Protein AF-A0A935V6B3-F1 (afdb_monomer_lite)

Radius of gyration: 15.5 Å; chains: 1; bounding box: 40×31×34 Å

Foldseek 3Di:
DDDDDQCPDPDPCSNCVVVVVVVVVVVQLVVCLVVQAWDWDQDPNATATATNVNVVVQVVVCPDPCNVVVNDDRDGPRPPPPPDD

Structure (mmCIF, N/CA/C/O backbone):
data_AF-A0A935V6B3-F1
#
_entry.id   AF-A0A935V6B3-F1
#
loop_
_atom_site.group_PDB
_atom_site.id
_atom_site.type_symbol
_atom_site.label_atom_id
_atom_site.label_alt_id
_atom_site.label_comp_id
_atom_site.label_asym_id
_atom_site.label_entity_id
_atom_site.label_seq_id
_atom_site.pdbx_PDB_ins_code
_atom_site.Cartn_x
_atom_site.Cartn_y
_atom_site.Cartn_z
_atom_site.occupancy
_atom_site.B_iso_or_equiv
_atom_site.auth_seq_id
_atom_site.auth_comp_id
_atom_site.auth_asym_id
_atom_site.auth_atom_id
_atom_site.pdbx_PDB_model_num
ATOM 1 N N . MET A 1 1 ? 18.060 -18.636 -12.787 1.00 41.00 1 MET A N 1
ATOM 2 C CA . MET A 1 1 ? 18.116 -17.280 -13.373 1.00 41.00 1 MET A CA 1
ATOM 3 C C . MET A 1 1 ? 17.820 -16.311 -12.240 1.00 41.00 1 MET A C 1
ATOM 5 O O . MET A 1 1 ? 16.742 -16.410 -11.671 1.00 41.00 1 MET A O 1
ATOM 9 N N . SER A 1 2 ? 18.780 -15.485 -11.822 1.00 49.44 2 SER A N 1
ATOM 10 C CA . SER A 1 2 ? 18.549 -14.511 -10.746 1.00 49.44 2 SER A CA 1
ATOM 11 C C . SER A 1 2 ? 17.736 -13.343 -11.314 1.00 49.44 2 SER A C 1
ATOM 13 O O . SER A 1 2 ? 18.192 -12.742 -12.290 1.00 49.44 2 SER A O 1
ATOM 15 N N . PRO A 1 3 ? 16.535 -13.035 -10.794 1.00 70.62 3 PRO A N 1
ATOM 16 C CA . PRO A 1 3 ? 15.742 -11.927 -11.310 1.00 70.62 3 PRO A CA 1
ATOM 17 C C . PRO A 1 3 ? 16.483 -10.609 -11.061 1.00 70.62 3 PRO A C 1
ATOM 19 O O . PRO A 1 3 ? 16.878 -10.314 -9.933 1.00 70.62 3 PRO A O 1
ATOM 22 N N . ARG A 1 4 ? 16.705 -9.827 -12.126 1.00 80.50 4 ARG A N 1
ATOM 23 C CA . ARG A 1 4 ? 17.264 -8.475 -12.001 1.00 80.50 4 ARG A CA 1
ATOM 24 C C . ARG A 1 4 ? 16.251 -7.584 -11.266 1.00 80.50 4 ARG A C 1
ATOM 26 O O . ARG A 1 4 ? 15.053 -7.716 -11.530 1.00 80.50 4 ARG A O 1
ATOM 33 N N . PRO A 1 5 ? 16.696 -6.676 -10.381 1.00 84.75 5 PRO A N 1
ATOM 34 C CA . PRO A 1 5 ? 15.819 -5.678 -9.775 1.00 84.75 5 PRO A CA 1
ATOM 35 C C . PRO A 1 5 ? 15.034 -4.878 -10.829 1.00 84.75 5 PRO A C 1
ATOM 37 O O . PRO A 1 5 ? 15.577 -4.543 -11.881 1.00 84.75 5 PRO A O 1
ATOM 40 N N . LEU A 1 6 ? 13.775 -4.532 -10.530 1.00 83.19 6 LEU A N 1
ATOM 41 C CA . LEU A 1 6 ? 12.890 -3.754 -11.421 1.00 83.19 6 LEU A CA 1
ATOM 42 C C . LEU A 1 6 ? 13.511 -2.414 -11.850 1.00 83.19 6 LEU A C 1
ATOM 44 O O . LEU A 1 6 ? 13.391 -2.000 -12.997 1.00 83.19 6 LEU A O 1
ATOM 48 N N . GLU A 1 7 ? 14.232 -1.767 -10.940 1.00 85.81 7 GLU A N 1
ATOM 49 C CA . GLU A 1 7 ? 14.984 -0.526 -11.171 1.00 85.81 7 GLU A CA 1
ATOM 50 C C . GLU A 1 7 ? 16.128 -0.650 -12.195 1.00 85.81 7 GLU A C 1
ATOM 52 O O . GLU A 1 7 ? 16.578 0.358 -12.734 1.00 85.81 7 GLU A O 1
ATOM 57 N N . MET A 1 8 ? 16.577 -1.870 -12.501 1.00 88.44 8 MET A N 1
ATOM 58 C CA . MET A 1 8 ? 17.588 -2.152 -13.527 1.00 88.44 8 MET A CA 1
ATOM 59 C C . MET A 1 8 ? 16.967 -2.589 -14.862 1.00 88.44 8 MET A C 1
ATOM 61 O O . MET A 1 8 ? 17.677 -3.094 -15.732 1.00 88.44 8 MET A O 1
ATOM 65 N N . SER A 1 9 ? 15.650 -2.437 -15.021 1.00 89.31 9 SER A N 1
ATOM 66 C CA . SER A 1 9 ? 14.970 -2.726 -16.280 1.00 89.31 9 SER A CA 1
ATOM 67 C C . SER A 1 9 ? 15.417 -1.769 -17.390 1.00 89.31 9 SER A C 1
ATOM 69 O O . SER A 1 9 ? 15.619 -0.569 -17.169 1.00 89.31 9 SER A O 1
ATOM 71 N N . ASP A 1 10 ? 15.538 -2.316 -18.598 1.00 90.50 10 ASP A N 1
ATOM 72 C CA . ASP A 1 10 ? 15.789 -1.559 -19.827 1.00 90.50 10 ASP A CA 1
ATOM 73 C C . ASP A 1 10 ? 14.529 -0.786 -20.263 1.00 90.50 10 ASP A C 1
ATOM 75 O O . ASP A 1 10 ? 14.621 0.298 -20.838 1.00 90.50 10 ASP A O 1
ATOM 79 N N . ASP A 1 11 ? 13.354 -1.310 -19.902 1.00 90.06 11 ASP A N 1
ATOM 80 C CA . ASP A 1 11 ? 12.063 -0.652 -20.080 1.00 90.06 11 ASP A CA 1
ATOM 81 C C . ASP A 1 11 ? 11.899 0.497 -19.058 1.00 90.06 11 ASP A C 1
ATOM 83 O O . ASP A 1 11 ? 11.926 0.244 -17.841 1.00 90.06 11 ASP A O 1
ATOM 87 N N . PRO A 1 12 ? 11.732 1.755 -19.520 1.00 87.56 12 PRO A N 1
ATOM 88 C CA . PRO A 1 12 ? 11.584 2.912 -18.646 1.00 87.56 12 PRO A CA 1
ATOM 89 C C . PRO A 1 12 ? 10.334 2.844 -17.761 1.00 87.56 12 PRO A C 1
ATOM 91 O O . PRO A 1 12 ? 10.398 3.306 -16.619 1.00 87.56 12 PRO A O 1
ATOM 94 N N . ASP A 1 13 ? 9.240 2.244 -18.227 1.00 89.62 13 ASP A N 1
ATOM 95 C CA . ASP A 1 13 ? 7.998 2.150 -17.460 1.00 89.62 13 ASP A CA 1
ATOM 96 C C . ASP A 1 13 ? 8.184 1.203 -16.275 1.00 89.62 13 ASP A C 1
ATOM 98 O O . ASP A 1 13 ? 7.845 1.536 -15.136 1.00 89.62 13 ASP A O 1
ATOM 102 N N . LEU A 1 14 ? 8.833 0.057 -16.502 1.00 89.50 14 LEU A N 1
ATOM 103 C CA . LEU A 1 14 ? 9.176 -0.879 -15.430 1.00 89.50 14 LEU A CA 1
ATOM 104 C C . LEU A 1 14 ? 10.202 -0.285 -14.463 1.00 89.50 14 LEU A C 1
ATOM 106 O O . LEU A 1 14 ? 10.025 -0.394 -13.246 1.00 89.50 14 LEU A O 1
ATOM 110 N N . ARG A 1 15 ? 11.226 0.404 -14.975 1.00 91.88 15 ARG A N 1
ATOM 111 C CA . ARG A 1 15 ? 12.257 1.046 -14.149 1.00 91.88 15 ARG A CA 1
ATOM 112 C C . ARG A 1 15 ? 11.682 2.117 -13.222 1.00 91.88 15 ARG A C 1
ATOM 114 O O . ARG A 1 15 ? 12.119 2.248 -12.078 1.00 91.88 15 ARG A O 1
ATOM 121 N N . LEU A 1 16 ? 10.696 2.876 -13.697 1.00 91.75 16 LEU A N 1
ATOM 122 C CA . LEU A 1 16 ? 10.064 3.963 -12.944 1.00 91.75 16 LEU A CA 1
ATOM 123 C C . LEU A 1 16 ? 8.814 3.525 -12.167 1.00 91.75 16 LEU A C 1
ATOM 125 O O . LEU A 1 16 ? 8.310 4.293 -11.339 1.00 91.75 16 LEU A O 1
ATOM 129 N N . SER A 1 17 ? 8.343 2.293 -12.366 1.00 93.31 17 SER A N 1
ATOM 130 C CA . SER A 1 17 ? 7.157 1.758 -11.691 1.00 93.31 17 SER A CA 1
ATOM 131 C C . SER A 1 17 ? 7.308 1.750 -10.168 1.00 93.31 17 SER A C 1
ATOM 133 O O . SER A 1 17 ? 6.428 2.230 -9.456 1.00 93.31 17 SER A O 1
ATOM 135 N N . LEU A 1 18 ? 8.444 1.283 -9.641 1.00 89.50 18 LEU A N 1
ATOM 136 C CA . LEU A 1 18 ? 8.676 1.188 -8.199 1.00 89.50 18 LEU A CA 1
ATOM 137 C C . LEU A 1 18 ? 8.614 2.553 -7.488 1.00 89.50 18 LEU A C 1
ATOM 139 O O . LEU A 1 18 ? 7.847 2.685 -6.526 1.00 89.50 18 LEU A O 1
ATOM 143 N N . PRO A 1 19 ? 9.352 3.596 -7.921 1.00 91.25 19 P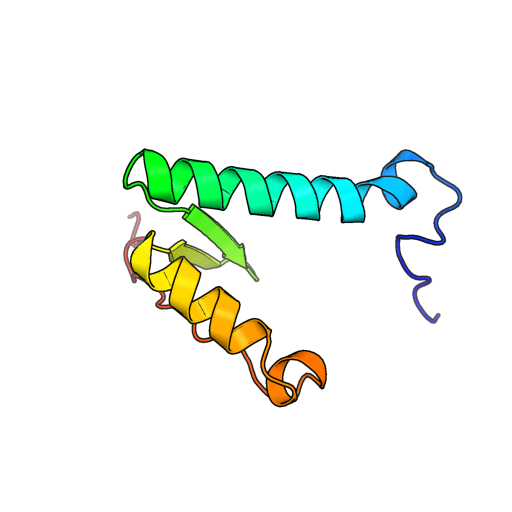RO A N 1
ATOM 144 C CA . PRO A 1 19 ? 9.219 4.914 -7.308 1.00 91.25 19 PRO A CA 1
ATOM 145 C C . PRO A 1 19 ? 7.825 5.523 -7.523 1.00 91.25 19 PRO A C 1
ATOM 147 O O . PRO A 1 19 ? 7.339 6.218 -6.630 1.00 91.25 19 PRO A O 1
ATOM 150 N N . ALA A 1 20 ? 7.150 5.250 -8.645 1.00 93.06 20 ALA A N 1
ATOM 151 C CA . ALA A 1 20 ? 5.769 5.688 -8.855 1.00 93.06 20 ALA A CA 1
ATOM 152 C C . ALA A 1 20 ? 4.796 5.047 -7.852 1.00 93.06 20 ALA A C 1
ATOM 154 O O . ALA A 1 20 ? 4.042 5.765 -7.194 1.00 93.06 20 ALA A O 1
ATOM 155 N N . MET A 1 21 ? 4.874 3.729 -7.650 1.00 91.94 21 MET A N 1
ATOM 156 C CA . MET A 1 21 ? 4.067 3.001 -6.666 1.00 91.94 21 MET A CA 1
ATOM 157 C C . MET A 1 21 ? 4.328 3.483 -5.237 1.00 91.94 21 MET A C 1
ATOM 159 O O . MET A 1 21 ? 3.385 3.650 -4.467 1.00 91.94 21 MET A O 1
ATOM 163 N N . ARG A 1 22 ? 5.586 3.777 -4.877 1.00 90.56 22 ARG A N 1
ATOM 164 C CA . ARG A 1 22 ? 5.925 4.346 -3.559 1.00 90.56 22 ARG A CA 1
ATOM 165 C C . ARG A 1 22 ? 5.247 5.698 -3.330 1.00 90.56 22 ARG A C 1
ATOM 167 O O . ARG A 1 22 ? 4.680 5.917 -2.262 1.00 90.56 22 ARG A O 1
ATOM 174 N N . ARG A 1 23 ? 5.257 6.582 -4.336 1.00 94.88 23 ARG A N 1
ATOM 175 C CA . ARG A 1 23 ? 4.550 7.874 -4.266 1.00 94.88 23 ARG A CA 1
ATOM 176 C C . ARG A 1 23 ? 3.039 7.689 -4.169 1.00 94.88 23 ARG A C 1
ATOM 178 O O . ARG A 1 23 ? 2.407 8.343 -3.345 1.00 94.88 23 ARG A O 1
ATOM 185 N N . ALA A 1 24 ? 2.472 6.795 -4.978 1.00 94.56 24 ALA A N 1
ATOM 186 C CA . ALA A 1 24 ? 1.044 6.495 -4.956 1.00 94.56 24 ALA A CA 1
ATOM 187 C C . ALA A 1 24 ? 0.604 5.969 -3.582 1.00 94.56 24 ALA A C 1
ATOM 189 O O . ALA A 1 24 ? -0.364 6.469 -3.017 1.00 94.56 24 ALA A O 1
ATOM 190 N N . ALA A 1 25 ? 1.366 5.039 -3.001 1.00 91.00 25 ALA A N 1
ATOM 191 C CA . ALA A 1 25 ? 1.107 4.518 -1.665 1.00 91.00 25 ALA A CA 1
ATOM 192 C C . ALA A 1 25 ? 1.178 5.619 -0.596 1.00 91.00 25 ALA A C 1
ATOM 194 O O . ALA A 1 25 ? 0.291 5.694 0.248 1.00 91.00 25 ALA A O 1
ATOM 195 N N . HIS A 1 26 ? 2.182 6.502 -0.650 1.00 91.75 26 HIS A N 1
ATOM 196 C CA . HIS A 1 26 ? 2.279 7.636 0.274 1.00 91.75 26 HIS A CA 1
ATOM 197 C C . HIS A 1 26 ? 1.047 8.545 0.185 1.00 91.75 26 HIS A C 1
ATOM 199 O O . HIS A 1 26 ? 0.413 8.830 1.200 1.00 91.75 26 HIS A O 1
ATOM 205 N N . ARG A 1 27 ? 0.662 8.950 -1.034 1.00 95.44 27 ARG A N 1
ATOM 206 C CA . ARG A 1 27 ? -0.519 9.797 -1.249 1.00 95.44 27 ARG A CA 1
ATOM 207 C C . ARG A 1 27 ? -1.810 9.121 -0.798 1.00 95.44 27 ARG A C 1
ATOM 209 O O . ARG A 1 27 ? -2.630 9.775 -0.167 1.00 95.44 27 ARG A O 1
ATOM 216 N N . ALA A 1 28 ? -1.981 7.829 -1.070 1.00 93.00 28 ALA A N 1
ATOM 217 C CA . ALA A 1 28 ? -3.160 7.082 -0.636 1.00 93.00 28 ALA A CA 1
ATOM 218 C C . ALA A 1 28 ? -3.326 7.114 0.891 1.00 93.00 28 ALA A C 1
ATOM 220 O O . ALA A 1 28 ? -4.434 7.313 1.381 1.00 93.00 28 ALA A O 1
ATOM 221 N N . ARG A 1 29 ? -2.226 6.986 1.643 1.00 91.12 29 ARG A N 1
ATOM 222 C CA . ARG A 1 29 ? -2.240 7.066 3.113 1.00 91.12 29 ARG A CA 1
ATOM 223 C C . ARG A 1 29 ? -2.541 8.472 3.616 1.00 91.12 29 ARG A C 1
ATOM 225 O O . ARG A 1 29 ? -3.312 8.628 4.554 1.00 91.12 29 ARG A O 1
ATOM 232 N N . GLU A 1 30 ? -1.957 9.496 2.996 1.00 94.50 30 GLU A N 1
ATOM 233 C CA . GLU A 1 30 ? -2.275 10.889 3.331 1.00 94.50 30 GLU A CA 1
ATOM 234 C C . GLU A 1 30 ? -3.758 11.193 3.125 1.00 94.50 30 GLU A C 1
ATOM 236 O O . GLU A 1 30 ? -4.390 11.731 4.030 1.00 94.50 30 GLU A O 1
ATOM 241 N N . ILE A 1 31 ? -4.317 10.800 1.978 1.00 95.69 31 ILE A N 1
ATOM 242 C CA . ILE A 1 31 ? -5.742 10.979 1.686 1.00 95.69 31 ILE A CA 1
ATOM 243 C C . ILE A 1 31 ? -6.575 10.219 2.716 1.00 95.69 31 ILE A C 1
ATOM 245 O O . ILE A 1 31 ? -7.442 10.817 3.335 1.00 95.69 31 ILE A O 1
ATOM 249 N N . ALA A 1 32 ? -6.261 8.946 2.972 1.00 94.50 32 ALA A N 1
ATOM 250 C CA . ALA A 1 32 ? -6.966 8.128 3.955 1.00 94.50 32 ALA A CA 1
ATOM 251 C C . ALA A 1 32 ? -7.013 8.767 5.351 1.00 94.50 32 ALA A C 1
ATOM 253 O O . ALA A 1 32 ? -8.073 8.785 5.978 1.00 94.50 32 ALA A O 1
ATOM 254 N N . ARG A 1 33 ? -5.895 9.349 5.807 1.00 93.00 33 ARG A N 1
ATOM 255 C CA . ARG A 1 33 ? -5.824 10.109 7.064 1.00 93.00 33 ARG A CA 1
ATOM 256 C C . ARG A 1 33 ? -6.679 11.375 7.023 1.00 93.00 33 ARG A C 1
ATOM 258 O O . ARG A 1 33 ? -7.393 11.654 7.977 1.00 93.00 33 ARG A O 1
ATOM 265 N N . GLN A 1 34 ? -6.635 12.122 5.923 1.00 96.12 34 GLN A N 1
ATOM 266 C CA . GLN A 1 34 ? -7.395 13.367 5.766 1.00 96.12 34 GLN A CA 1
ATOM 267 C C . GLN A 1 34 ? -8.908 13.139 5.673 1.00 96.12 34 GLN A C 1
ATOM 269 O O . GLN A 1 34 ? -9.678 13.943 6.190 1.00 96.12 34 GLN A O 1
ATOM 274 N N . THR A 1 35 ? -9.341 12.062 5.019 1.00 96.44 35 THR A N 1
ATOM 275 C CA . THR A 1 35 ? -10.761 11.766 4.779 1.00 96.44 35 THR A CA 1
ATOM 276 C C . THR A 1 35 ? -11.342 10.752 5.756 1.00 96.44 35 THR A C 1
ATOM 278 O O . THR A 1 35 ? -12.516 10.411 5.638 1.00 96.44 35 THR A O 1
ATOM 281 N N . ASN A 1 36 ? -10.546 10.276 6.717 1.00 93.88 36 ASN A N 1
ATOM 282 C CA . ASN A 1 36 ? -10.912 9.225 7.663 1.00 93.88 36 ASN A CA 1
ATOM 283 C C . ASN A 1 36 ? -11.479 7.968 6.969 1.00 93.88 36 ASN A C 1
ATOM 285 O O . ASN A 1 36 ? -12.554 7.469 7.303 1.00 93.88 36 ASN A O 1
ATOM 289 N N . THR A 1 37 ? -10.771 7.482 5.947 1.00 94.44 37 THR A N 1
ATOM 290 C CA . THR A 1 37 ? -11.184 6.318 5.146 1.00 94.44 37 THR A CA 1
ATOM 291 C C . THR A 1 37 ? -10.156 5.200 5.194 1.00 94.44 37 THR A C 1
ATOM 293 O O . THR A 1 37 ? -8.969 5.437 5.378 1.00 94.44 37 THR A O 1
ATOM 296 N N . PHE A 1 38 ? -10.602 3.970 4.949 1.00 94.12 38 PHE A N 1
ATOM 297 C CA . PHE A 1 38 ? -9.726 2.801 4.909 1.00 94.12 38 PHE A CA 1
ATOM 298 C C . PHE A 1 38 ? -8.870 2.756 3.637 1.00 94.12 38 PHE A C 1
ATOM 300 O O . PHE A 1 38 ? -9.351 3.053 2.543 1.00 94.12 38 PHE A O 1
ATOM 307 N N . VAL A 1 39 ? -7.630 2.281 3.769 1.00 92.62 39 VAL A N 1
ATOM 308 C CA . VAL A 1 39 ? -6.810 1.824 2.641 1.00 92.62 39 VAL A CA 1
ATOM 309 C C . VAL A 1 39 ? -7.052 0.336 2.426 1.00 92.62 39 VAL A C 1
ATOM 311 O O . VAL A 1 39 ? -6.990 -0.458 3.363 1.00 92.62 39 VAL A O 1
ATOM 314 N N . ILE A 1 40 ? -7.307 -0.043 1.176 1.00 91.31 40 ILE A N 1
ATOM 315 C CA . ILE A 1 40 ? -7.477 -1.439 0.778 1.00 91.31 40 ILE A CA 1
ATOM 316 C C . ILE A 1 40 ? -6.159 -1.953 0.203 1.00 91.31 40 ILE A C 1
ATOM 318 O O . ILE A 1 40 ? -5.633 -1.374 -0.747 1.00 91.31 40 ILE A O 1
ATOM 322 N N . VAL A 1 41 ? -5.626 -3.039 0.761 1.00 87.69 41 VAL A N 1
ATOM 323 C CA . VAL A 1 41 ? -4.399 -3.687 0.279 1.00 87.69 41 VAL A CA 1
ATOM 324 C C . VAL A 1 41 ? -4.721 -5.099 -0.190 1.00 87.69 41 VAL A C 1
ATOM 326 O O . VAL A 1 41 ? -5.259 -5.903 0.565 1.00 87.69 41 VAL A O 1
ATOM 329 N N . GLY A 1 42 ? -4.392 -5.396 -1.446 1.00 85.06 42 GLY A N 1
ATOM 330 C CA . GLY A 1 42 ? -4.422 -6.752 -1.984 1.00 85.06 42 GLY A CA 1
ATOM 331 C C . GLY A 1 42 ? -3.064 -7.420 -1.796 1.00 85.06 42 GLY A C 1
ATOM 332 O O . GLY A 1 42 ? -2.084 -6.974 -2.387 1.00 85.06 42 GLY A O 1
ATOM 333 N N . GLU A 1 43 ? -2.991 -8.483 -1.002 1.00 81.69 43 GLU A N 1
ATOM 334 C CA . GLU A 1 43 ? -1.752 -9.228 -0.758 1.00 81.69 43 GLU A CA 1
ATOM 335 C C . GLU A 1 43 ? -2.024 -10.733 -0.809 1.00 81.69 43 GLU A C 1
ATOM 337 O O . GLU A 1 43 ? -2.858 -11.247 -0.069 1.00 81.69 43 GLU A O 1
ATOM 342 N N . LEU A 1 44 ? -1.339 -11.453 -1.707 1.00 80.50 44 LEU A N 1
ATOM 343 C CA . LEU A 1 44 ? -1.466 -12.913 -1.867 1.00 80.50 44 LEU A CA 1
ATOM 344 C C . LEU A 1 44 ? -2.926 -13.398 -1.999 1.00 80.50 44 LEU A C 1
ATOM 346 O O . LEU A 1 44 ? -3.332 -14.387 -1.389 1.00 80.50 44 LEU A O 1
ATOM 350 N N . GLY A 1 45 ? -3.736 -12.669 -2.773 1.00 83.88 45 GLY A N 1
ATOM 351 C CA . GLY A 1 45 ? -5.160 -12.969 -2.974 1.00 83.88 45 GLY A CA 1
ATOM 352 C C . GLY A 1 45 ? -6.062 -12.616 -1.786 1.00 83.88 45 GLY A C 1
ATOM 353 O O . GLY A 1 45 ? -7.260 -12.878 -1.834 1.00 83.88 45 GLY A O 1
ATOM 354 N N . ARG A 1 46 ? -5.517 -12.011 -0.726 1.00 82.31 46 ARG A N 1
ATOM 355 C CA . ARG A 1 46 ? -6.275 -11.501 0.418 1.00 82.31 46 ARG A CA 1
ATOM 356 C C . ARG A 1 46 ? -6.512 -10.010 0.258 1.00 82.31 46 ARG A C 1
ATOM 358 O O . ARG A 1 46 ? -5.632 -9.283 -0.195 1.00 82.31 46 ARG A O 1
ATOM 365 N N . VAL A 1 47 ? -7.693 -9.568 0.671 1.00 85.88 47 VAL A N 1
ATOM 366 C CA . VAL A 1 47 ? -8.038 -8.151 0.766 1.00 85.88 47 VAL A CA 1
ATOM 367 C C . VAL A 1 47 ? -7.934 -7.742 2.228 1.00 85.88 47 VAL A C 1
ATOM 369 O O . VAL A 1 47 ? -8.588 -8.321 3.091 1.00 85.88 47 VAL A O 1
ATOM 372 N N . LEU A 1 48 ? -7.092 -6.755 2.493 1.00 86.31 48 LEU A N 1
ATOM 373 C CA . LEU A 1 48 ? -6.861 -6.171 3.805 1.00 86.31 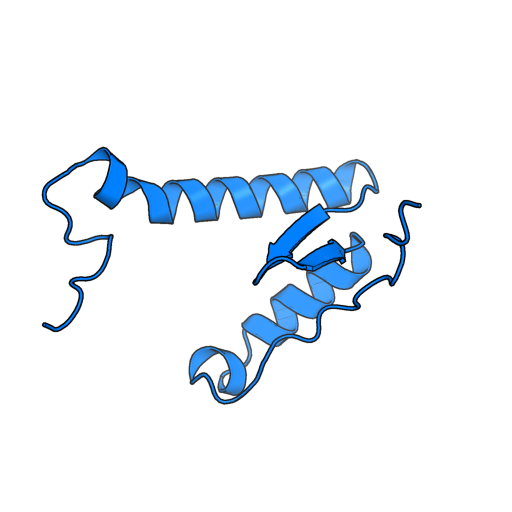48 LEU A CA 1
ATOM 374 C C . LEU A 1 48 ? -7.490 -4.783 3.829 1.00 86.31 48 LEU A C 1
ATOM 376 O O . LEU A 1 48 ? -7.285 -3.995 2.905 1.00 86.31 48 LEU A O 1
ATOM 380 N N . ARG A 1 49 ? -8.235 -4.476 4.889 1.00 90.94 49 ARG A N 1
ATOM 381 C CA . ARG A 1 49 ? -8.769 -3.137 5.153 1.00 90.94 49 ARG A CA 1
ATOM 382 C C . ARG A 1 49 ? -7.968 -2.542 6.294 1.00 90.94 49 ARG A C 1
ATOM 384 O O . ARG A 1 49 ? -7.983 -3.092 7.385 1.00 90.94 49 ARG A O 1
ATOM 391 N N . ILE A 1 50 ? -7.277 -1.441 6.033 1.00 90.44 50 ILE A N 1
ATOM 392 C CA . ILE A 1 50 ? -6.404 -0.794 7.010 1.00 90.44 50 ILE A CA 1
ATOM 393 C C . ILE A 1 50 ? -7.001 0.565 7.342 1.00 90.44 50 ILE A C 1
ATOM 395 O O . ILE A 1 50 ? -7.215 1.380 6.441 1.00 90.44 50 ILE A O 1
ATOM 399 N N . SER A 1 51 ? -7.311 0.795 8.613 1.00 91.50 51 SER A N 1
ATOM 400 C CA . SER A 1 51 ? -7.795 2.093 9.067 1.00 91.50 51 SER A CA 1
ATOM 401 C C . SER A 1 51 ? -6.664 3.132 9.103 1.00 91.50 51 SER A C 1
ATOM 403 O O . SER A 1 51 ? -5.484 2.763 9.113 1.00 91.50 51 SER A O 1
ATOM 405 N N . PRO A 1 52 ? -6.987 4.436 9.109 1.00 89.31 52 PRO A N 1
ATOM 406 C CA . PRO A 1 52 ? -5.991 5.491 9.269 1.00 89.31 52 PRO A CA 1
ATOM 407 C C . PRO A 1 52 ? -5.088 5.315 10.496 1.00 89.31 52 PRO A C 1
ATOM 409 O O . PRO A 1 52 ? -3.883 5.517 10.390 1.00 89.31 52 PRO A O 1
ATOM 412 N N . GLU A 1 53 ? -5.639 4.889 11.633 1.00 87.56 53 GLU A N 1
ATOM 413 C CA . GLU A 1 53 ? -4.873 4.641 12.856 1.00 87.56 53 GLU A CA 1
ATOM 414 C C . GLU A 1 53 ? -3.956 3.411 12.753 1.00 87.56 53 GLU A C 1
ATOM 416 O O . GLU A 1 53 ? -2.819 3.436 13.230 1.00 87.56 53 GLU A O 1
ATOM 421 N N . ASP A 1 54 ? -4.403 2.349 12.075 1.00 89.06 54 ASP A N 1
ATOM 422 C CA . ASP A 1 54 ? -3.586 1.154 11.859 1.00 89.06 54 ASP A CA 1
ATOM 423 C C . ASP A 1 54 ? -2.447 1.415 10.858 1.00 89.06 54 ASP A C 1
ATOM 425 O O . ASP A 1 54 ? -1.383 0.801 10.972 1.00 89.06 54 ASP A O 1
ATOM 429 N N . LEU A 1 55 ? -2.621 2.340 9.903 1.00 85.75 55 LEU A N 1
ATOM 430 C CA . LEU A 1 55 ? -1.565 2.729 8.959 1.00 85.75 55 LEU A CA 1
ATOM 431 C C . LEU A 1 55 ? -0.323 3.259 9.673 1.00 85.75 55 LEU A C 1
ATOM 433 O O . LEU A 1 55 ? 0.783 2.835 9.339 1.00 85.75 55 LEU A O 1
ATOM 437 N N . ASP A 1 56 ? -0.496 4.149 10.648 1.00 80.88 56 ASP A N 1
ATOM 438 C CA . ASP A 1 56 ? 0.625 4.755 11.370 1.00 80.88 56 ASP A CA 1
ATOM 439 C C . ASP A 1 56 ? 1.389 3.697 12.184 1.00 80.88 56 ASP A C 1
ATOM 441 O O . ASP A 1 56 ? 2.625 3.664 12.171 1.00 80.88 56 ASP A O 1
ATOM 445 N N . ARG A 1 57 ? 0.663 2.762 12.818 1.00 84.94 57 ARG A N 1
ATOM 446 C CA . ARG A 1 57 ? 1.261 1.609 13.511 1.00 84.94 57 ARG A CA 1
ATOM 447 C C . ARG A 1 57 ? 2.064 0.734 12.545 1.00 84.94 57 ARG A C 1
ATOM 449 O O . ARG A 1 57 ? 3.225 0.433 12.813 1.00 84.94 57 ARG A O 1
ATOM 456 N N . ILE A 1 58 ? 1.476 0.364 11.407 1.00 83.88 58 ILE A N 1
ATOM 457 C CA . ILE A 1 58 ? 2.122 -0.485 10.394 1.00 83.88 58 ILE A CA 1
ATOM 458 C C . ILE A 1 58 ? 3.361 0.204 9.807 1.00 83.88 58 ILE A C 1
ATOM 4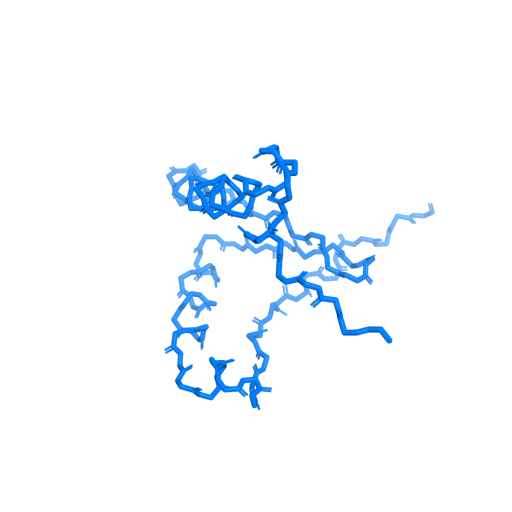60 O O . ILE A 1 58 ? 4.386 -0.444 9.595 1.00 83.88 58 ILE A O 1
ATOM 464 N N . GLU A 1 59 ? 3.309 1.511 9.535 1.00 80.50 59 GLU A N 1
ATOM 465 C CA . GLU A 1 59 ? 4.471 2.266 9.050 1.00 80.50 59 GLU A CA 1
ATOM 466 C C . GLU A 1 59 ? 5.613 2.277 10.077 1.00 80.50 59 GLU A C 1
ATOM 468 O O . GLU A 1 59 ? 6.776 2.111 9.696 1.00 80.50 59 GLU A O 1
ATOM 473 N N . ALA A 1 60 ? 5.294 2.403 11.367 1.00 81.12 60 ALA A N 1
ATOM 474 C CA . ALA A 1 60 ? 6.282 2.318 12.438 1.00 81.12 60 ALA A CA 1
ATOM 475 C C . ALA A 1 60 ? 6.912 0.916 12.533 1.00 81.12 60 ALA A C 1
ATOM 477 O O . ALA A 1 60 ? 8.139 0.799 12.579 1.00 81.12 60 ALA A O 1
ATOM 478 N N . GLU A 1 61 ? 6.103 -0.147 12.479 1.00 81.94 61 GLU A N 1
ATOM 479 C CA . GLU A 1 61 ? 6.573 -1.542 12.484 1.00 81.94 61 GLU A CA 1
ATOM 480 C C . GLU A 1 61 ? 7.499 -1.840 11.297 1.00 81.94 61 GLU A C 1
ATOM 482 O O . GLU A 1 61 ? 8.563 -2.441 11.461 1.00 81.94 61 GLU A O 1
ATOM 487 N N . ARG A 1 62 ? 7.152 -1.348 10.101 1.00 79.69 62 ARG A N 1
ATOM 488 C CA . ARG A 1 62 ? 7.964 -1.514 8.884 1.00 79.69 62 ARG A CA 1
ATOM 489 C C . ARG A 1 62 ? 9.321 -0.818 8.943 1.00 79.69 62 ARG A C 1
ATOM 491 O O . ARG A 1 62 ? 10.225 -1.167 8.187 1.00 79.69 62 ARG A O 1
ATOM 498 N N . ARG A 1 63 ? 9.472 0.192 9.798 1.00 78.88 63 ARG A N 1
ATOM 499 C CA . ARG A 1 63 ? 10.742 0.904 9.980 1.00 78.88 63 ARG A CA 1
ATOM 500 C C . ARG A 1 63 ? 11.678 0.184 10.953 1.00 78.88 63 ARG A C 1
ATOM 502 O O . ARG A 1 63 ? 12.834 0.583 11.088 1.00 78.88 63 ARG A O 1
ATOM 509 N N . THR A 1 64 ? 11.208 -0.864 11.630 1.00 78.44 64 THR A N 1
ATOM 510 C CA . THR A 1 64 ? 12.056 -1.631 12.544 1.00 78.44 64 THR A CA 1
ATOM 511 C C . THR A 1 64 ? 13.174 -2.354 11.779 1.00 78.44 64 THR A C 1
ATOM 513 O O . THR A 1 64 ? 12.948 -2.847 10.670 1.00 78.44 64 THR A O 1
ATOM 516 N N . PRO A 1 65 ? 14.385 -2.462 12.360 1.00 76.06 65 PRO A N 1
ATOM 517 C CA . PRO A 1 65 ? 15.487 -3.202 11.746 1.00 76.06 65 PRO A CA 1
ATOM 518 C C . PRO A 1 65 ? 15.121 -4.655 11.421 1.00 76.06 65 PRO A C 1
ATOM 520 O O . PRO A 1 65 ? 15.487 -5.144 10.360 1.00 76.06 65 PRO A O 1
ATOM 523 N N . ALA A 1 66 ? 14.331 -5.302 12.284 1.00 74.06 66 ALA A N 1
ATOM 524 C CA . ALA A 1 66 ? 13.852 -6.669 12.084 1.00 74.06 66 ALA A CA 1
ATOM 525 C C . ALA A 1 66 ? 12.978 -6.810 10.824 1.00 74.06 66 ALA A C 1
ATOM 527 O O . ALA A 1 66 ? 13.138 -7.761 10.065 1.00 74.06 66 ALA A O 1
ATOM 528 N N . TYR A 1 67 ? 12.093 -5.846 10.542 1.00 73.12 67 TYR A N 1
ATOM 529 C CA . TYR A 1 67 ? 11.306 -5.859 9.304 1.00 73.12 67 TYR A CA 1
ATOM 530 C C . TYR A 1 67 ? 12.187 -5.646 8.067 1.00 73.12 67 TYR A C 1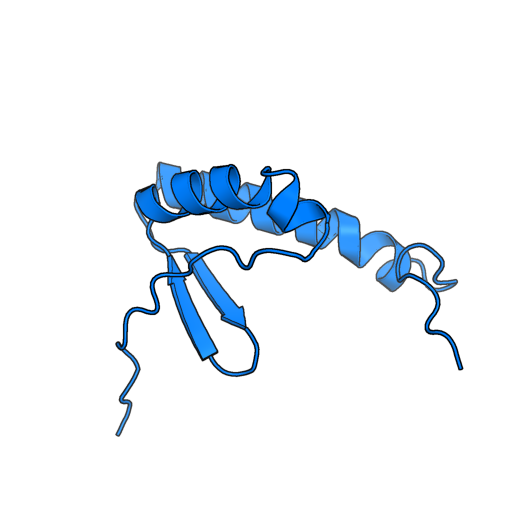
ATOM 532 O O . TYR A 1 67 ? 12.044 -6.351 7.070 1.00 73.12 67 TY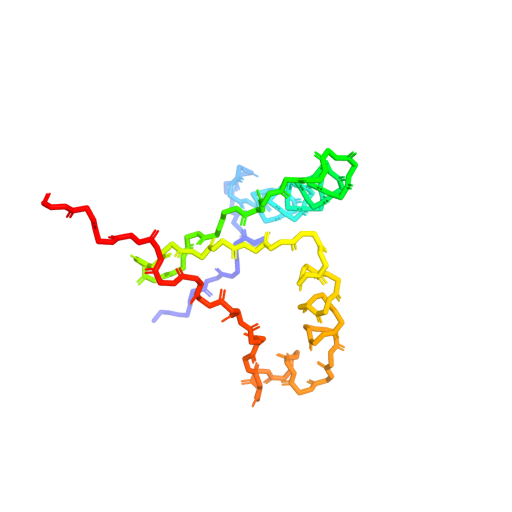R A O 1
ATOM 540 N N . LEU A 1 68 ? 13.123 -4.694 8.123 1.00 75.62 68 LEU A N 1
ATOM 541 C CA . LEU A 1 68 ? 14.024 -4.405 7.000 1.00 75.62 68 LEU A CA 1
ATOM 542 C C . LEU A 1 68 ? 14.988 -5.564 6.702 1.00 75.62 68 LEU A C 1
ATOM 544 O O . LEU A 1 68 ? 15.338 -5.773 5.543 1.00 75.62 68 LEU A O 1
ATOM 548 N N . ALA A 1 69 ? 15.375 -6.325 7.728 1.00 78.50 69 ALA A N 1
ATOM 549 C CA . ALA A 1 69 ? 16.148 -7.559 7.605 1.00 78.50 69 ALA A CA 1
ATOM 550 C C . ALA A 1 69 ? 15.315 -8.750 7.085 1.00 78.50 69 ALA A C 1
ATOM 552 O O . ALA A 1 69 ? 15.876 -9.795 6.765 1.00 78.50 69 ALA A O 1
ATOM 553 N N . GLY A 1 70 ? 13.988 -8.602 6.974 1.00 73.75 70 GLY A N 1
ATOM 554 C CA . GLY A 1 70 ? 13.073 -9.671 6.562 1.00 73.75 70 GLY A CA 1
ATOM 555 C C . GLY A 1 70 ? 12.763 -10.689 7.665 1.00 73.75 70 GLY A C 1
ATOM 556 O O . GLY A 1 70 ? 12.205 -11.746 7.385 1.00 73.75 70 GLY A O 1
ATOM 557 N N . GLU A 1 71 ? 13.111 -10.379 8.913 1.00 73.06 71 GLU A N 1
ATOM 558 C CA . GLU A 1 71 ? 12.947 -11.243 10.089 1.00 73.06 71 GLU A CA 1
ATOM 559 C C . GLU A 1 71 ? 11.581 -11.052 10.771 1.00 73.06 71 GLU A C 1
ATOM 561 O O . GLU A 1 71 ? 11.199 -11.831 11.643 1.00 73.06 71 GLU A O 1
ATOM 566 N N . ALA A 1 72 ? 10.825 -10.024 10.369 1.00 66.06 72 ALA A N 1
ATOM 567 C CA . ALA A 1 72 ? 9.498 -9.716 10.889 1.00 66.06 72 ALA A CA 1
ATOM 568 C C . ALA A 1 72 ? 8.516 -9.346 9.769 1.00 66.06 72 ALA A C 1
ATOM 570 O O . ALA A 1 72 ? 8.869 -8.676 8.798 1.00 66.06 72 ALA A O 1
ATOM 571 N N . THR A 1 73 ? 7.250 -9.728 9.937 1.00 64.12 73 THR A N 1
ATOM 572 C CA . THR A 1 73 ? 6.135 -9.286 9.089 1.00 64.12 73 THR A CA 1
ATOM 573 C C . THR A 1 73 ? 5.350 -8.196 9.806 1.00 64.12 73 THR A C 1
ATOM 575 O O . THR A 1 73 ? 4.991 -8.383 10.968 1.00 64.12 73 THR A O 1
ATOM 578 N N . ALA A 1 74 ? 5.041 -7.089 9.126 1.00 64.06 74 ALA A N 1
ATOM 579 C CA . ALA A 1 74 ? 4.139 -6.080 9.680 1.00 64.06 74 ALA A CA 1
ATOM 580 C C . ALA A 1 74 ? 2.753 -6.702 9.909 1.00 64.06 74 ALA A C 1
ATOM 582 O O . ALA A 1 74 ? 2.230 -7.402 9.035 1.00 64.06 74 ALA A O 1
ATOM 583 N N . ALA A 1 75 ? 2.178 -6.483 11.088 1.00 61.44 75 ALA A N 1
ATOM 584 C CA . ALA A 1 75 ? 0.916 -7.098 11.462 1.00 61.44 75 ALA A CA 1
ATOM 585 C C . ALA A 1 75 ? -0.237 -6.336 10.799 1.00 61.44 75 ALA A C 1
ATOM 587 O O . ALA A 1 75 ? -0.717 -5.323 11.307 1.00 61.44 75 ALA A O 1
ATOM 588 N N . TYR A 1 76 ? -0.709 -6.822 9.652 1.00 62.09 76 TYR A N 1
ATOM 589 C CA . TYR A 1 76 ? -1.983 -6.352 9.120 1.00 62.09 76 TYR A CA 1
ATOM 590 C C . TYR A 1 76 ? -3.122 -6.982 9.913 1.00 62.09 76 TYR A C 1
ATOM 592 O O . TYR A 1 76 ? -3.274 -8.206 9.958 1.00 62.09 76 TYR A O 1
ATOM 600 N N . THR A 1 77 ? -3.953 -6.140 10.514 1.00 56.19 77 THR A N 1
ATOM 601 C CA . THR A 1 77 ? -5.265 -6.521 11.027 1.00 56.19 77 THR A CA 1
ATOM 602 C C . THR A 1 77 ? -6.137 -6.884 9.826 1.00 56.19 77 THR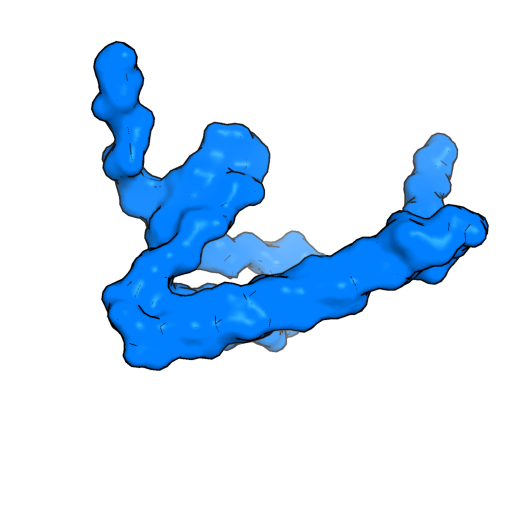 A C 1
ATOM 604 O O . THR A 1 77 ? -6.654 -6.036 9.105 1.00 56.19 77 THR A O 1
ATOM 607 N N . VAL A 1 78 ? -6.242 -8.184 9.540 1.00 53.88 78 VAL A N 1
ATOM 608 C CA . VAL A 1 78 ? -7.183 -8.683 8.534 1.00 53.88 78 VAL A CA 1
ATOM 609 C C . VAL A 1 78 ? -8.577 -8.514 9.119 1.00 53.88 78 VAL A C 1
ATOM 611 O O . VAL A 1 78 ? -9.024 -9.360 9.896 1.00 53.88 78 VAL A O 1
ATOM 614 N N . ASP A 1 79 ? -9.275 -7.436 8.771 1.00 52.16 79 ASP A N 1
ATOM 615 C CA . ASP A 1 79 ? -10.713 -7.429 8.992 1.00 52.16 79 ASP A CA 1
ATOM 616 C C . ASP A 1 79 ? -11.313 -8.546 8.127 1.00 52.16 79 ASP A C 1
ATOM 618 O O . ASP A 1 79 ? -11.214 -8.531 6.897 1.00 52.16 79 ASP A O 1
ATOM 622 N N . LYS A 1 80 ? -11.873 -9.575 8.772 1.00 46.78 80 LYS A N 1
ATOM 623 C CA . LYS A 1 80 ? -12.478 -10.743 8.114 1.00 46.78 80 LYS A CA 1
ATOM 624 C C . LYS A 1 80 ? -13.836 -10.381 7.501 1.00 46.78 80 LYS A C 1
ATOM 626 O O . LYS A 1 80 ? -14.809 -11.112 7.665 1.00 46.78 80 LYS A O 1
ATOM 631 N N . THR A 1 81 ? -13.935 -9.264 6.792 1.00 50.84 81 THR A N 1
ATOM 632 C CA . THR A 1 81 ? -15.177 -8.818 6.160 1.00 50.84 81 THR A CA 1
ATOM 633 C C . THR A 1 81 ? -15.072 -8.966 4.648 1.00 50.84 81 THR A C 1
ATOM 635 O O . THR A 1 81 ? -14.830 -8.030 3.894 1.00 50.84 81 THR A O 1
ATOM 638 N N . GLY A 1 82 ? -15.251 -10.212 4.207 1.00 42.00 82 GLY A N 1
ATOM 639 C CA . GLY A 1 82 ? -15.280 -10.576 2.792 1.00 42.00 82 GLY A CA 1
ATOM 640 C C . GLY A 1 82 ? -15.887 -11.947 2.508 1.00 42.00 82 GLY A C 1
ATOM 641 O O . GLY A 1 82 ? -15.549 -12.557 1.502 1.00 42.00 82 GLY A O 1
ATOM 642 N N . GLY A 1 83 ? -16.762 -12.450 3.386 1.00 41.12 83 GLY A N 1
ATOM 643 C CA . GLY A 1 83 ? -17.691 -13.525 3.040 1.00 41.12 83 GLY A CA 1
ATOM 644 C C . GLY A 1 83 ? -18.772 -12.981 2.107 1.00 41.12 83 GLY A C 1
ATOM 645 O O . GLY A 1 83 ? -19.866 -12.650 2.555 1.00 41.12 83 GLY A O 1
ATOM 646 N N . GLY A 1 84 ? -18.438 -12.820 0.828 1.00 41.12 84 GLY A N 1
ATOM 647 C CA . GLY A 1 84 ? -19.422 -12.661 -0.238 1.00 41.12 84 GLY A CA 1
ATOM 648 C C . GLY A 1 84 ? -19.918 -14.045 -0.639 1.00 41.12 84 GLY A C 1
ATOM 649 O O . GLY A 1 84 ? -19.099 -14.881 -1.008 1.00 41.12 84 GLY A O 1
ATOM 650 N N . LYS A 1 85 ? -21.224 -14.268 -0.462 1.00 36.44 85 LYS A N 1
ATOM 651 C CA . LYS A 1 85 ? -21.975 -15.485 -0.809 1.00 36.44 85 LYS A CA 1
ATOM 652 C C . LYS A 1 85 ? -21.659 -16.039 -2.194 1.00 36.44 85 LYS A C 1
ATOM 654 O O . LYS A 1 85 ? -21.508 -15.214 -3.120 1.00 36.44 85 LYS A O 1
#

Secondary structure (DSSP, 8-state):
-PPPPGGG-SSHHHHHHHHHHHHHHHHHHHHHHHHT-PEEEEETTEEEEE-HHHHHHHHHHHTSHHHHTTS--------------

pLDDT: mean 80.38, std 15.55, range [36.44, 96.44]

Sequence (85 aa):
MSPRPLEMSDDPDLRLSLPAMRRAAHRAREIARQTNTFVIVGELGRVLRISPEDLDRIEAERRTPAYLAGEATAAYTVDKTGGGK